Protein AF-A0A4R4NCT7-F1 (afdb_monomer_lite)

pLDDT: mean 73.81, std 18.39, range [33.69, 94.44]

Structure (mmCIF, N/CA/C/O backbone):
data_AF-A0A4R4NCT7-F1
#
_entry.id   AF-A0A4R4NCT7-F1
#
loop_
_atom_site.group_PDB
_atom_site.id
_atom_site.type_symbol
_atom_site.label_atom_id
_atom_site.label_alt_id
_atom_site.label_comp_id
_atom_site.label_asym_id
_atom_site.label_entity_id
_atom_site.label_seq_id
_atom_site.pdbx_PDB_ins_code
_atom_site.Cartn_x
_atom_site.Cartn_y
_atom_site.Cartn_z
_atom_site.occupancy
_atom_site.B_iso_or_equiv
_atom_site.auth_seq_id
_atom_site.auth_comp_id
_atom_site.auth_asym_id
_atom_site.auth_atom_id
_atom_site.pdbx_PDB_model_num
ATOM 1 N N . MET A 1 1 ? 17.303 16.736 -75.288 1.00 42.72 1 MET A N 1
ATOM 2 C CA . MET A 1 1 ? 18.123 17.335 -74.213 1.00 42.72 1 MET A CA 1
ATOM 3 C C . MET A 1 1 ? 17.194 17.633 -73.050 1.00 42.72 1 MET A C 1
ATOM 5 O O . MET A 1 1 ? 16.228 18.357 -73.241 1.00 42.72 1 MET A O 1
ATOM 9 N N . ALA A 1 2 ? 17.396 16.956 -71.920 1.00 40.59 2 ALA A N 1
ATOM 10 C CA . ALA A 1 2 ? 16.508 17.014 -70.761 1.00 40.59 2 ALA A CA 1
ATOM 11 C C . ALA A 1 2 ? 16.673 18.332 -69.976 1.00 40.59 2 ALA A C 1
ATOM 13 O O . ALA A 1 2 ? 17.796 18.835 -69.885 1.00 40.59 2 ALA A O 1
ATOM 14 N N . PRO A 1 3 ? 15.597 18.881 -69.384 1.00 41.38 3 PRO A N 1
ATOM 15 C CA . PRO A 1 3 ? 15.691 19.994 -68.449 1.00 41.38 3 PRO A CA 1
ATOM 16 C C . PRO A 1 3 ? 16.286 19.538 -67.107 1.00 41.38 3 PRO A C 1
ATOM 18 O O . PRO A 1 3 ? 15.917 18.509 -66.543 1.00 41.38 3 PRO A O 1
ATOM 21 N N . LYS A 1 4 ? 17.228 20.339 -66.606 1.00 43.09 4 LYS A N 1
ATOM 22 C CA . LYS A 1 4 ? 17.916 20.196 -65.320 1.00 43.09 4 LYS A CA 1
ATOM 23 C C . LYS A 1 4 ? 16.948 20.572 -64.190 1.00 43.09 4 LYS A C 1
ATOM 25 O O . LYS A 1 4 ? 16.583 21.738 -64.062 1.00 43.09 4 LYS A O 1
ATOM 30 N N . ALA A 1 5 ? 16.516 19.585 -63.408 1.00 45.75 5 ALA A N 1
ATOM 31 C CA . ALA A 1 5 ? 15.705 19.790 -62.208 1.00 45.75 5 ALA A CA 1
ATOM 32 C C . ALA A 1 5 ? 16.534 20.453 -61.080 1.00 45.75 5 ALA A C 1
ATOM 34 O O . ALA A 1 5 ? 17.753 20.249 -61.022 1.00 45.75 5 ALA A O 1
ATOM 35 N N . PRO A 1 6 ? 15.904 21.273 -60.217 1.00 43.12 6 PRO A N 1
ATOM 36 C CA . PRO A 1 6 ? 16.584 22.110 -59.235 1.00 43.12 6 PRO A CA 1
ATOM 37 C C . PRO A 1 6 ? 17.183 21.286 -58.093 1.00 43.12 6 PRO A C 1
ATOM 39 O O . PRO A 1 6 ? 16.678 20.232 -57.710 1.00 43.12 6 PRO A O 1
ATOM 42 N N . GLY A 1 7 ? 18.306 21.789 -57.587 1.00 37.19 7 GLY A N 1
ATOM 43 C CA . GLY A 1 7 ? 19.139 21.131 -56.598 1.00 37.19 7 GLY A CA 1
ATOM 44 C C . GLY A 1 7 ? 18.486 20.957 -55.229 1.00 37.19 7 GLY A C 1
ATOM 45 O O . GLY A 1 7 ? 17.721 21.796 -54.767 1.00 37.19 7 GLY A O 1
ATOM 46 N N . GLY A 1 8 ? 18.887 19.851 -54.600 1.00 35.22 8 GLY A N 1
ATOM 47 C CA . GLY A 1 8 ? 19.231 19.750 -53.185 1.00 35.22 8 GLY A CA 1
ATOM 48 C C . GLY A 1 8 ? 18.219 20.308 -52.198 1.00 35.22 8 GLY A C 1
ATOM 49 O O . GLY A 1 8 ? 18.391 21.413 -51.692 1.00 35.22 8 GLY A O 1
ATOM 50 N N . GLY A 1 9 ? 17.234 19.488 -51.831 1.00 33.69 9 GLY A N 1
ATOM 51 C CA . GLY A 1 9 ? 16.589 19.637 -50.534 1.00 33.69 9 GLY A CA 1
ATOM 52 C C . GLY A 1 9 ? 17.645 19.483 -49.441 1.00 33.69 9 GLY A C 1
ATOM 53 O O . GLY A 1 9 ? 18.162 18.388 -49.224 1.00 33.69 9 GLY A O 1
ATOM 54 N N . SER A 1 10 ? 17.996 20.586 -48.782 1.00 39.19 10 SER A N 1
ATOM 55 C CA . SER A 1 10 ? 18.736 20.556 -47.525 1.00 39.19 10 SER A CA 1
ATOM 56 C C . SER A 1 10 ? 17.874 19.845 -46.490 1.00 39.19 10 SER A C 1
ATOM 58 O O . SER A 1 10 ? 16.952 20.434 -45.927 1.00 39.19 10 SER A O 1
ATOM 60 N N . TYR A 1 11 ? 18.164 18.570 -46.245 1.00 47.75 11 TYR A N 1
ATOM 61 C CA . TYR A 1 11 ? 17.716 17.906 -45.031 1.00 47.75 11 TYR A CA 1
ATOM 62 C C . TYR A 1 11 ? 18.308 18.684 -43.849 1.00 47.75 11 TYR A C 1
ATOM 64 O O . TYR A 1 11 ? 19.522 18.912 -43.831 1.00 47.75 11 TYR A O 1
ATOM 72 N N . PRO A 1 12 ? 17.503 19.153 -42.882 1.00 40.78 12 PRO A N 1
ATOM 73 C CA . PRO A 1 12 ? 18.049 19.756 -41.680 1.00 40.78 12 PRO A CA 1
ATOM 74 C C . PRO A 1 12 ? 18.905 18.708 -40.960 1.00 40.78 12 PRO A C 1
ATOM 76 O O . PRO A 1 12 ? 18.391 17.771 -40.358 1.00 40.78 12 PRO A O 1
ATOM 79 N N . ASN A 1 13 ? 20.225 18.893 -41.016 1.00 49.88 13 ASN A N 1
ATOM 80 C CA . ASN A 1 13 ? 21.264 18.084 -40.363 1.00 49.88 13 ASN A CA 1
ATOM 81 C C . ASN A 1 13 ? 21.258 18.200 -38.821 1.00 49.88 13 ASN A C 1
ATOM 83 O O . ASN A 1 13 ? 22.259 17.936 -38.166 1.00 49.88 13 ASN A O 1
ATOM 87 N N . ASN A 1 14 ? 20.126 18.596 -38.238 1.00 46.44 14 ASN A N 1
ATOM 88 C CA . ASN A 1 14 ? 19.931 18.795 -36.806 1.00 46.44 14 ASN A CA 1
ATOM 89 C C . ASN A 1 14 ? 18.908 17.807 -36.233 1.00 46.44 14 ASN A C 1
ATOM 91 O O . ASN A 1 14 ? 18.204 18.124 -35.275 1.00 46.44 14 ASN A O 1
ATOM 95 N N . LEU A 1 15 ? 18.818 16.598 -36.791 1.00 48.31 15 LEU A N 1
ATOM 96 C CA . LEU A 1 15 ? 18.337 15.499 -35.965 1.00 48.31 15 LEU A CA 1
ATOM 97 C C . LEU A 1 15 ? 19.440 15.230 -34.935 1.00 48.31 15 LEU A C 1
ATOM 99 O O . LEU A 1 15 ? 20.574 14.966 -35.343 1.00 48.31 15 LEU A O 1
ATOM 103 N N . PRO A 1 16 ? 19.166 15.357 -33.623 1.00 43.88 16 PRO A N 1
ATOM 104 C CA . PRO A 1 16 ? 20.136 14.957 -32.617 1.00 43.88 16 PRO A CA 1
ATOM 105 C C . PRO A 1 16 ? 20.544 13.519 -32.921 1.00 43.88 16 PRO A C 1
ATOM 107 O O . PRO A 1 16 ? 19.684 12.677 -33.186 1.00 43.88 16 PRO A O 1
ATOM 110 N N . THR A 1 17 ? 21.851 13.263 -32.948 1.00 47.75 17 THR A N 1
ATOM 111 C CA . THR A 1 17 ? 22.408 11.937 -33.203 1.00 47.75 17 THR A CA 1
ATOM 112 C C . THR A 1 17 ? 21.659 10.934 -32.332 1.00 47.75 17 THR A C 1
ATOM 114 O O . THR A 1 17 ? 21.653 11.069 -31.106 1.00 47.75 17 THR A O 1
ATOM 117 N N . ALA A 1 18 ? 20.979 9.971 -32.957 1.00 46.50 18 ALA A N 1
ATOM 118 C CA . ALA A 1 18 ? 20.409 8.830 -32.255 1.00 46.50 18 ALA A CA 1
ATOM 119 C C . ALA A 1 18 ? 21.583 8.114 -31.569 1.00 46.50 18 ALA A C 1
ATOM 121 O O . ALA A 1 18 ? 22.414 7.493 -32.222 1.00 46.50 18 ALA A O 1
ATOM 122 N N . GLY A 1 19 ? 21.742 8.374 -30.278 1.00 43.31 19 GLY A N 1
ATOM 123 C CA . GLY A 1 19 ? 22.993 8.159 -29.546 1.00 43.31 19 GLY A CA 1
ATOM 124 C C . GLY A 1 19 ? 23.241 9.210 -28.461 1.00 43.31 19 GLY A C 1
ATOM 125 O O . GLY A 1 19 ? 24.359 9.340 -27.961 1.00 43.31 19 GLY A O 1
ATOM 126 N N . GLY A 1 20 ? 22.223 9.998 -28.095 1.00 41.16 20 GLY A N 1
ATOM 127 C CA . GLY A 1 20 ? 22.283 10.853 -26.920 1.00 41.16 20 GLY A CA 1
ATOM 128 C C . GLY A 1 20 ? 22.469 9.977 -25.691 1.00 41.16 20 GLY A C 1
ATOM 129 O O . GLY A 1 20 ? 21.518 9.306 -25.318 1.00 41.16 20 GLY A O 1
ATOM 130 N N . LYS A 1 21 ? 23.697 9.973 -25.142 1.00 46.38 21 LYS A N 1
ATOM 131 C CA . LYS A 1 21 ? 24.118 9.372 -23.862 1.00 46.38 21 LYS A CA 1
ATOM 132 C C . LYS A 1 21 ? 23.029 8.484 -23.261 1.00 46.38 21 LYS A C 1
ATOM 134 O O . LYS A 1 21 ? 22.251 8.962 -22.435 1.00 46.38 21 LYS A O 1
ATOM 139 N N . GLU A 1 22 ? 22.966 7.228 -23.699 1.00 52.56 22 GLU A N 1
ATOM 140 C CA . GLU A 1 22 ? 22.148 6.225 -23.026 1.00 52.56 22 GLU A CA 1
ATOM 141 C C . GLU A 1 22 ? 22.528 6.280 -21.546 1.00 52.56 22 GLU A C 1
ATOM 143 O O . GLU A 1 22 ? 23.677 6.036 -21.163 1.00 52.56 22 GLU A O 1
ATOM 148 N N . ILE A 1 23 ? 21.589 6.717 -20.707 1.00 54.19 23 ILE A N 1
ATOM 149 C CA . ILE A 1 23 ? 21.731 6.540 -19.272 1.00 54.19 23 ILE A CA 1
ATOM 150 C C . ILE A 1 23 ? 21.700 5.028 -19.106 1.00 54.19 23 ILE A C 1
ATOM 152 O O . ILE A 1 23 ? 20.645 4.426 -19.278 1.00 54.19 23 ILE A O 1
ATOM 156 N N . ALA A 1 24 ? 22.861 4.422 -18.856 1.00 58.03 24 ALA A N 1
ATOM 157 C CA . ALA A 1 24 ? 22.963 2.993 -18.617 1.00 58.03 24 ALA A CA 1
ATOM 158 C C . ALA A 1 24 ? 22.112 2.658 -17.386 1.00 58.03 24 ALA A C 1
ATOM 160 O O . ALA A 1 24 ? 22.510 2.908 -16.244 1.00 58.03 24 ALA A O 1
ATOM 161 N N . ILE A 1 25 ? 20.903 2.160 -17.627 1.00 65.69 25 ILE A N 1
ATOM 162 C CA . ILE A 1 25 ? 19.985 1.760 -16.571 1.00 65.69 25 ILE A CA 1
ATOM 163 C C . ILE A 1 25 ? 20.459 0.399 -16.080 1.00 65.69 25 ILE A C 1
ATOM 165 O O . ILE A 1 25 ? 20.512 -0.575 -16.828 1.00 65.69 25 ILE A O 1
ATOM 169 N N . GLN A 1 26 ? 20.805 0.316 -14.798 1.00 79.06 26 GLN A N 1
ATOM 170 C CA . GLN A 1 26 ? 21.127 -0.961 -14.168 1.00 79.06 26 GLN A CA 1
ATOM 171 C C . GLN A 1 26 ? 19.824 -1.717 -13.893 1.00 79.06 26 GLN A C 1
ATOM 173 O O . GLN A 1 26 ? 19.260 -1.637 -12.802 1.00 79.06 26 GLN A O 1
ATOM 178 N N . HIS A 1 27 ? 19.328 -2.422 -14.909 1.00 79.94 27 HIS A N 1
ATOM 179 C CA . HIS A 1 27 ? 18.061 -3.149 -14.852 1.00 79.94 27 HIS A CA 1
ATOM 180 C C . HIS A 1 27 ? 17.994 -4.146 -13.687 1.00 79.94 27 HIS A C 1
ATOM 182 O O . HIS A 1 27 ? 16.954 -4.254 -13.045 1.00 79.94 27 HIS A O 1
ATOM 188 N N . ASP A 1 28 ? 19.105 -4.821 -13.382 1.00 81.25 28 ASP A N 1
ATOM 189 C CA . ASP A 1 28 ? 19.184 -5.785 -12.277 1.00 81.25 28 ASP A CA 1
ATOM 190 C C . ASP A 1 28 ? 19.018 -5.103 -10.914 1.00 81.25 28 ASP A C 1
ATOM 192 O O . ASP A 1 28 ? 18.328 -5.613 -10.034 1.00 81.25 28 ASP A O 1
ATOM 196 N N . VAL A 1 29 ? 19.583 -3.901 -10.754 1.00 82.75 29 VAL A N 1
ATOM 197 C CA . VAL A 1 29 ? 19.424 -3.104 -9.530 1.00 82.75 29 VAL A CA 1
ATOM 198 C C . VAL A 1 29 ? 17.979 -2.644 -9.374 1.00 82.75 29 VAL A C 1
ATOM 200 O O . VAL A 1 29 ? 17.445 -2.694 -8.267 1.00 82.75 29 VAL A O 1
ATOM 203 N N . LEU A 1 30 ? 17.322 -2.233 -10.463 1.00 82.50 30 LEU A N 1
ATOM 204 C CA . LEU A 1 30 ? 15.902 -1.877 -10.426 1.00 82.50 30 LEU A CA 1
ATOM 205 C C . LEU A 1 30 ? 15.022 -3.082 -10.078 1.00 82.50 30 LEU A C 1
ATOM 207 O O . LEU A 1 30 ? 14.122 -2.944 -9.252 1.00 82.50 30 LEU A O 1
ATOM 211 N N . ASP A 1 31 ? 15.301 -4.256 -10.647 1.00 86.44 31 ASP A N 1
ATOM 212 C CA . ASP A 1 31 ? 14.565 -5.487 -10.344 1.00 86.44 31 ASP A CA 1
ATOM 213 C C . ASP A 1 31 ? 14.748 -5.905 -8.875 1.00 86.44 31 ASP A C 1
ATOM 215 O O . ASP A 1 31 ? 13.783 -6.296 -8.215 1.00 86.44 31 ASP A O 1
ATOM 219 N N . ASP A 1 32 ? 15.954 -5.780 -8.319 1.00 88.00 32 ASP A N 1
ATOM 220 C CA . ASP A 1 32 ? 16.212 -6.088 -6.911 1.00 88.00 32 ASP A CA 1
ATOM 221 C C . ASP A 1 32 ? 15.592 -5.069 -5.949 1.00 88.00 32 ASP A C 1
ATOM 223 O O . ASP A 1 32 ? 15.109 -5.451 -4.878 1.00 88.00 32 ASP A O 1
ATOM 227 N N . ILE A 1 33 ? 15.559 -3.786 -6.321 1.00 87.12 33 ILE A N 1
ATOM 228 C CA . ILE A 1 33 ? 14.822 -2.759 -5.575 1.00 87.12 33 ILE A CA 1
ATOM 229 C C . ILE A 1 33 ? 13.329 -3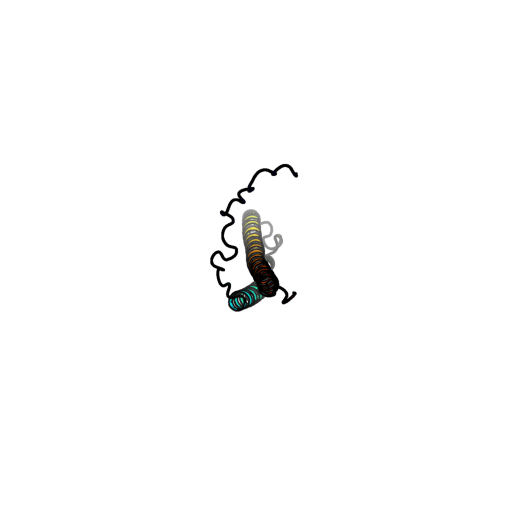.094 -5.582 1.00 87.12 33 ILE A C 1
ATOM 231 O O . ILE A 1 33 ? 12.726 -3.151 -4.514 1.00 87.12 33 ILE A O 1
ATOM 235 N N . VAL A 1 34 ? 12.747 -3.384 -6.749 1.00 91.75 34 VAL A N 1
ATOM 236 C CA . VAL A 1 34 ? 11.331 -3.761 -6.882 1.00 91.75 34 VAL A CA 1
ATOM 237 C C . VAL A 1 34 ? 11.000 -4.974 -6.017 1.00 91.75 34 VAL A C 1
ATOM 239 O O . VAL A 1 34 ? 10.054 -4.905 -5.242 1.00 91.75 34 VAL A O 1
ATOM 242 N N . LYS A 1 35 ? 11.809 -6.042 -6.048 1.00 92.06 35 LYS A N 1
ATOM 243 C CA . LYS A 1 35 ? 11.591 -7.232 -5.202 1.00 92.06 35 LYS A CA 1
ATOM 244 C C . LYS A 1 35 ? 11.576 -6.907 -3.709 1.00 92.06 35 LYS A C 1
ATOM 246 O O . LYS A 1 35 ? 10.759 -7.461 -2.976 1.00 92.06 35 LYS A O 1
ATOM 251 N N . LYS A 1 36 ? 12.491 -6.048 -3.246 1.00 91.81 36 LYS A N 1
ATOM 252 C CA . LYS A 1 36 ? 12.541 -5.626 -1.836 1.00 91.81 36 LYS A CA 1
ATOM 253 C C . LYS A 1 36 ? 11.300 -4.818 -1.469 1.00 91.81 36 LYS A C 1
ATOM 255 O O . LYS A 1 36 ? 10.656 -5.130 -0.475 1.00 91.81 36 LYS A O 1
ATOM 260 N N . LEU A 1 37 ? 10.933 -3.854 -2.312 1.00 91.25 37 LEU A N 1
ATOM 261 C CA . LEU A 1 37 ? 9.740 -3.030 -2.128 1.00 91.25 37 LEU A CA 1
ATOM 262 C C . LEU A 1 37 ? 8.452 -3.876 -2.140 1.00 91.25 37 LEU A C 1
ATOM 264 O O . LEU A 1 37 ? 7.582 -3.666 -1.304 1.00 91.25 37 LEU A O 1
ATOM 268 N N . ASP A 1 38 ? 8.336 -4.868 -3.026 1.00 92.75 38 ASP A N 1
ATOM 269 C CA . ASP A 1 38 ? 7.208 -5.810 -3.053 1.00 92.75 38 ASP A CA 1
ATOM 270 C C . ASP A 1 38 ? 7.119 -6.643 -1.768 1.00 92.75 38 ASP A C 1
ATOM 272 O O . ASP A 1 38 ? 6.030 -6.850 -1.228 1.00 92.75 38 ASP A O 1
ATOM 276 N N . ALA A 1 39 ? 8.257 -7.140 -1.272 1.00 94.44 39 ALA A N 1
ATOM 277 C CA . ALA A 1 39 ? 8.308 -7.914 -0.036 1.00 94.44 39 ALA A CA 1
ATOM 278 C C . ALA A 1 39 ? 7.899 -7.064 1.176 1.00 94.44 39 ALA A C 1
ATOM 280 O O . ALA A 1 39 ? 7.113 -7.521 2.010 1.00 94.44 39 ALA A O 1
ATOM 281 N N . ASP A 1 40 ? 8.377 -5.822 1.238 1.00 92.31 40 ASP A N 1
ATOM 282 C CA . ASP A 1 40 ? 8.012 -4.864 2.279 1.00 92.31 40 ASP A CA 1
ATOM 283 C C . ASP A 1 40 ? 6.526 -4.495 2.198 1.00 92.31 40 ASP A C 1
ATOM 285 O O . ASP A 1 40 ? 5.827 -4.550 3.210 1.00 92.31 40 ASP A O 1
ATOM 289 N N . LEU A 1 41 ? 6.003 -4.205 1.001 1.00 92.69 41 LEU A N 1
ATOM 290 C CA . LEU A 1 41 ? 4.580 -3.927 0.792 1.00 92.69 41 LEU A CA 1
ATOM 291 C C . LEU A 1 41 ? 3.712 -5.108 1.232 1.00 92.69 41 LEU A C 1
ATOM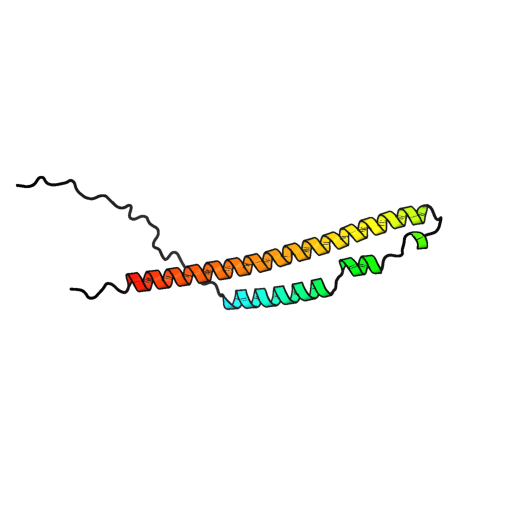 293 O O . LEU A 1 41 ? 2.700 -4.915 1.908 1.00 92.69 41 LEU A O 1
ATOM 297 N N . LYS A 1 42 ? 4.107 -6.335 0.880 1.00 93.19 42 LYS A N 1
ATOM 298 C CA . LYS A 1 42 ? 3.405 -7.545 1.311 1.00 93.19 42 LYS A CA 1
ATOM 299 C C . LYS A 1 42 ? 3.394 -7.661 2.832 1.00 93.19 42 LYS A C 1
ATOM 301 O O . LYS A 1 42 ? 2.329 -7.852 3.407 1.00 93.19 42 LYS A O 1
ATOM 306 N N . LYS A 1 43 ? 4.544 -7.472 3.482 1.00 92.19 43 LYS A N 1
ATOM 307 C CA . LYS A 1 43 ? 4.644 -7.499 4.945 1.00 92.19 43 LYS A CA 1
ATOM 308 C C . LYS A 1 43 ? 3.739 -6.447 5.594 1.00 92.19 43 LYS A C 1
ATOM 310 O O . LYS A 1 43 ? 2.993 -6.772 6.510 1.00 92.19 43 LYS A O 1
ATOM 315 N N . LEU A 1 44 ? 3.752 -5.214 5.089 1.00 89.00 44 LEU A N 1
ATOM 316 C CA . LEU A 1 44 ? 2.913 -4.130 5.607 1.00 89.00 44 LEU A CA 1
ATOM 317 C C . LEU A 1 44 ? 1.411 -4.411 5.420 1.00 89.00 44 LEU A C 1
ATOM 319 O O . LEU A 1 44 ? 0.606 -4.080 6.291 1.00 89.00 44 LEU A O 1
ATOM 323 N N . ARG A 1 45 ? 1.019 -5.045 4.307 1.00 89.62 45 ARG A N 1
ATOM 324 C CA . ARG A 1 45 ? -0.364 -5.496 4.076 1.00 89.62 45 ARG A CA 1
ATOM 325 C C . ARG A 1 45 ? -0.756 -6.638 5.018 1.00 89.62 45 ARG A C 1
ATOM 327 O O . ARG A 1 45 ? -1.867 -6.619 5.548 1.00 89.62 45 ARG A O 1
ATOM 334 N N . ASP A 1 46 ? 0.148 -7.585 5.258 1.00 90.88 46 ASP A N 1
ATOM 335 C CA . ASP A 1 46 ? -0.063 -8.728 6.155 1.00 90.88 46 ASP A CA 1
ATOM 336 C C . ASP A 1 46 ? -0.204 -8.292 7.625 1.00 90.88 46 ASP A C 1
ATOM 338 O O . ASP A 1 46 ? -0.977 -8.886 8.376 1.00 90.88 46 ASP A O 1
ATOM 342 N N . GLU A 1 47 ? 0.477 -7.215 8.032 1.00 87.69 47 GLU A N 1
ATOM 343 C CA . GLU A 1 47 ? 0.354 -6.640 9.378 1.00 87.69 47 GLU A CA 1
ATOM 344 C C . GLU A 1 47 ? -1.044 -6.053 9.646 1.00 87.69 47 GLU A C 1
ATOM 346 O O . GLU A 1 47 ? -1.473 -5.996 10.797 1.00 87.69 47 GLU A O 1
ATOM 351 N N . ARG A 1 48 ? -1.809 -5.684 8.606 1.00 84.94 48 ARG A N 1
ATOM 352 C CA . ARG A 1 48 ? -3.218 -5.259 8.719 1.00 84.94 48 ARG A CA 1
ATOM 353 C C . ARG A 1 48 ? -3.456 -4.161 9.773 1.00 84.94 48 ARG A C 1
ATOM 355 O O . ARG A 1 48 ? -4.508 -4.162 10.410 1.00 84.94 48 ARG A O 1
ATOM 362 N N . TRP A 1 49 ? -2.529 -3.212 9.938 1.00 81.94 49 TRP A N 1
ATOM 363 C CA . TRP A 1 49 ? -2.573 -2.179 10.991 1.00 81.94 49 TRP A CA 1
ATOM 364 C C . TRP A 1 49 ? -3.912 -1.449 11.103 1.00 81.94 49 TRP A C 1
ATOM 366 O O . TRP A 1 49 ? -4.431 -1.310 12.205 1.00 81.94 49 TRP A O 1
ATOM 376 N N . SER A 1 50 ? -4.509 -1.059 9.973 1.00 79.38 50 SER A N 1
ATOM 377 C CA . SER A 1 50 ? -5.839 -0.434 9.932 1.00 79.38 50 SER A CA 1
ATOM 378 C C . SER A 1 50 ? -6.893 -1.297 10.651 1.00 79.38 50 SER A C 1
ATOM 380 O O . SER A 1 50 ? -7.592 -0.818 11.541 1.00 79.38 50 SER A O 1
ATOM 382 N N . ASN A 1 51 ? -6.904 -2.610 10.384 1.00 82.25 51 ASN A N 1
ATOM 383 C CA . ASN A 1 51 ? -7.811 -3.551 11.047 1.00 82.25 51 ASN A CA 1
ATOM 384 C C . ASN A 1 51 ? -7.455 -3.759 12.523 1.00 82.25 51 ASN A C 1
ATOM 386 O O . ASN A 1 51 ? -8.354 -3.831 13.349 1.00 82.25 51 ASN A O 1
ATOM 390 N N . GLN A 1 52 ? -6.166 -3.821 12.874 1.00 84.44 52 GLN A N 1
ATOM 391 C CA . GLN A 1 52 ? -5.762 -4.009 14.271 1.00 84.44 52 GLN A CA 1
ATOM 392 C C . GLN A 1 52 ? -6.232 -2.857 15.165 1.00 84.44 52 GLN A C 1
ATOM 394 O O . GLN A 1 52 ? -6.671 -3.090 16.290 1.00 84.44 52 GLN A O 1
ATOM 399 N N . ILE A 1 53 ? -6.173 -1.614 14.673 1.00 80.88 53 ILE A N 1
ATOM 400 C CA . ILE A 1 53 ? -6.661 -0.458 15.435 1.00 80.88 53 ILE A CA 1
ATOM 401 C C . ILE A 1 53 ? -8.191 -0.540 15.583 1.00 80.88 53 ILE A C 1
ATOM 403 O O . ILE A 1 53 ? -8.720 -0.255 16.660 1.00 80.88 53 ILE A O 1
ATOM 407 N N . THR A 1 54 ? -8.912 -0.985 14.548 1.00 81.50 54 THR A N 1
ATOM 408 C CA . THR A 1 54 ? -10.355 -1.279 14.627 1.00 81.50 54 THR A CA 1
ATOM 409 C C . THR A 1 54 ? -10.672 -2.346 15.666 1.00 81.50 54 THR A C 1
ATOM 411 O O . THR A 1 54 ? -11.501 -2.087 16.537 1.00 81.50 54 THR A O 1
ATOM 414 N N . ASP A 1 55 ? -9.981 -3.482 15.631 1.00 82.75 55 ASP A N 1
ATOM 415 C CA . ASP A 1 55 ? -10.208 -4.621 16.525 1.00 82.75 55 ASP A CA 1
ATOM 416 C C . ASP A 1 55 ? -9.888 -4.288 17.991 1.00 82.75 55 ASP A C 1
ATOM 418 O O . ASP A 1 55 ? -10.556 -4.766 18.907 1.00 82.75 55 ASP A O 1
ATOM 422 N N . ALA A 1 56 ? -8.889 -3.433 18.230 1.00 82.88 56 ALA A N 1
ATOM 423 C CA . ALA A 1 56 ? -8.521 -2.974 19.567 1.00 82.88 56 ALA A CA 1
ATOM 424 C C . ALA A 1 56 ? -9.466 -1.897 20.133 1.00 82.88 56 ALA A C 1
ATOM 426 O O . ALA A 1 56 ? -9.372 -1.557 21.315 1.00 82.88 56 ALA A O 1
ATOM 427 N N . THR A 1 57 ? -10.364 -1.334 19.318 1.00 80.50 57 THR A N 1
ATOM 428 C CA . THR A 1 57 ? -11.291 -0.290 19.767 1.00 80.50 57 THR A CA 1
ATOM 429 C C . THR A 1 57 ? -12.512 -0.922 20.443 1.00 80.50 57 THR A C 1
ATOM 431 O O . THR A 1 57 ? -13.230 -1.686 19.796 1.00 80.50 57 THR A O 1
ATOM 434 N N . PRO A 1 58 ? -12.807 -0.597 21.718 1.00 79.56 58 PRO A N 1
ATOM 435 C CA . PRO A 1 58 ? -13.996 -1.106 22.399 1.00 79.56 58 PRO A CA 1
ATOM 436 C C . PRO A 1 58 ? -15.274 -0.730 21.639 1.00 79.56 58 PRO A C 1
ATOM 438 O O . PRO A 1 58 ? -15.336 0.375 21.112 1.00 79.56 58 PRO A O 1
ATOM 441 N N . PRO A 1 59 ? -16.315 -1.577 21.601 1.00 78.81 59 PRO A N 1
ATOM 442 C CA . PRO A 1 59 ? -17.583 -1.212 20.974 1.00 78.81 59 PRO A CA 1
ATOM 443 C C . PRO A 1 59 ? -18.276 -0.079 21.746 1.00 78.81 59 PRO A C 1
ATOM 445 O O . PRO A 1 59 ? -18.140 0.009 22.964 1.00 78.81 59 PRO A O 1
ATOM 448 N N . GLU A 1 60 ? -19.092 0.738 21.069 1.00 73.50 60 GLU A N 1
ATOM 449 C CA . GLU A 1 60 ? -19.831 1.860 21.685 1.00 73.50 60 GLU A CA 1
ATOM 450 C C . GLU A 1 60 ? -20.609 1.443 22.943 1.00 73.50 60 GLU A C 1
ATOM 452 O O . GLU A 1 60 ? -20.612 2.144 23.954 1.00 73.50 60 GLU A O 1
ATOM 457 N N . ALA A 1 61 ? -21.206 0.248 22.915 1.00 76.75 61 ALA A N 1
ATOM 458 C CA . ALA A 1 61 ? -21.943 -0.324 24.038 1.00 76.75 61 ALA A CA 1
ATOM 459 C C . ALA A 1 61 ? -21.094 -0.485 25.316 1.00 76.75 61 ALA A C 1
ATOM 461 O O . ALA A 1 61 ? -21.641 -0.448 26.418 1.00 76.75 61 ALA A O 1
ATOM 462 N N . ALA A 1 62 ? -19.768 -0.616 25.193 1.00 78.12 62 ALA A N 1
ATOM 463 C CA . ALA A 1 62 ? -18.853 -0.694 26.330 1.00 78.12 62 ALA A CA 1
ATOM 464 C C . ALA A 1 62 ? -18.742 0.634 27.105 1.00 78.12 62 ALA A C 1
ATOM 466 O O . ALA A 1 62 ? -18.332 0.628 28.263 1.00 78.12 62 ALA A O 1
ATOM 467 N N . MET A 1 63 ? -19.134 1.765 26.505 1.00 75.00 63 MET A N 1
ATOM 468 C CA . MET A 1 63 ? -19.107 3.088 27.145 1.00 75.00 63 MET A CA 1
ATOM 469 C C . MET A 1 63 ? -20.338 3.361 28.031 1.00 75.00 63 MET A C 1
ATOM 471 O O . MET A 1 63 ? -20.349 4.322 28.805 1.00 75.00 63 MET A O 1
ATOM 475 N N . GLY A 1 64 ? -21.375 2.518 27.950 1.00 71.56 64 GLY A N 1
ATOM 476 C CA . GLY A 1 64 ? -22.609 2.652 28.728 1.00 71.56 64 GLY A CA 1
ATOM 477 C C . GLY A 1 64 ? -23.357 3.978 28.502 1.00 71.56 64 GLY A C 1
ATOM 478 O O . GLY A 1 64 ? -23.219 4.637 27.473 1.00 71.56 64 GLY A O 1
ATOM 479 N N . ASN A 1 65 ? -24.152 4.399 29.494 1.00 79.81 65 ASN A N 1
ATOM 480 C CA . ASN A 1 65 ? -24.937 5.648 29.452 1.00 79.81 65 ASN A CA 1
ATOM 481 C C . ASN A 1 65 ? -24.126 6.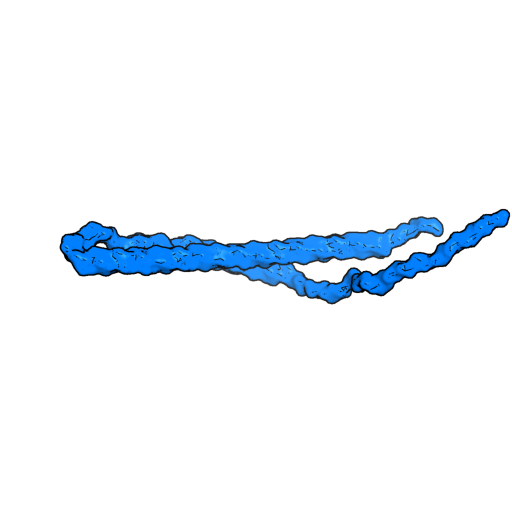900 29.838 1.00 79.81 65 ASN A C 1
ATOM 483 O O . ASN A 1 65 ? -24.690 7.957 30.141 1.00 79.81 65 ASN A O 1
ATOM 487 N N . TYR A 1 66 ? -22.798 6.797 29.886 1.00 76.56 66 TYR A N 1
ATOM 488 C CA . TYR A 1 66 ? -21.947 7.904 30.289 1.00 76.56 66 TYR A CA 1
ATOM 489 C C . TYR A 1 66 ? -21.789 8.890 29.124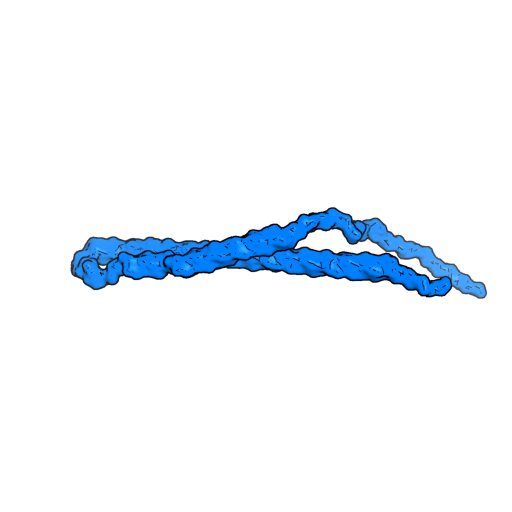 1.00 76.56 66 TYR A C 1
ATOM 491 O O . TYR A 1 66 ? -21.017 8.654 28.198 1.00 76.56 66 TYR A O 1
ATOM 499 N N . LYS A 1 67 ? -22.510 10.022 29.168 1.00 75.12 67 LYS A N 1
ATOM 500 C CA . LYS A 1 67 ? -22.520 11.031 28.085 1.00 75.12 67 LYS A CA 1
ATOM 501 C C . LYS A 1 67 ? -21.123 11.515 27.675 1.00 75.12 67 LYS A C 1
ATOM 503 O O . LYS A 1 67 ? -20.866 11.696 26.490 1.00 75.12 67 LYS A O 1
ATOM 508 N N . ALA A 1 68 ? -20.216 11.712 28.634 1.00 75.38 68 ALA A N 1
ATOM 509 C CA . ALA A 1 68 ? -18.840 12.102 28.318 1.00 75.38 68 ALA A CA 1
ATOM 510 C C . ALA A 1 68 ? -18.039 10.950 27.676 1.00 75.38 68 ALA A C 1
ATOM 512 O O . ALA A 1 68 ? -17.203 11.198 26.813 1.00 75.38 68 ALA A O 1
ATOM 513 N N . GLY A 1 69 ? -18.346 9.695 28.022 1.00 74.12 69 GLY A N 1
ATOM 514 C CA . GLY A 1 69 ? -17.770 8.502 27.394 1.00 74.12 69 GLY A CA 1
ATOM 515 C C . GLY A 1 69 ? -18.223 8.320 25.947 1.00 74.12 69 GLY A C 1
ATOM 516 O O . GLY A 1 69 ? -17.408 7.986 25.098 1.00 74.12 69 GLY A O 1
ATOM 517 N N . GLN A 1 70 ? -19.483 8.635 25.639 1.00 80.25 70 GLN A N 1
ATOM 518 C CA . GLN A 1 70 ? -20.008 8.612 24.267 1.00 80.25 70 GLN A CA 1
ATOM 519 C C . GLN A 1 70 ? -19.332 9.661 23.364 1.00 80.25 70 GLN A C 1
ATOM 521 O O . GLN A 1 70 ? -18.983 9.366 22.224 1.00 80.25 70 GLN A O 1
ATOM 526 N N . GLY A 1 71 ? -19.086 10.873 23.879 1.00 80.25 71 GLY A N 1
ATOM 527 C CA . GLY A 1 71 ? -18.346 11.908 23.142 1.00 80.25 71 GLY A CA 1
ATOM 528 C C . GLY A 1 71 ? -16.857 11.584 22.958 1.00 80.25 71 GLY A C 1
ATOM 529 O O . GLY A 1 71 ? -16.277 11.845 21.903 1.00 80.25 71 GLY A O 1
ATOM 530 N N . LEU A 1 72 ? -16.228 10.975 23.966 1.00 80.38 72 LEU A N 1
ATOM 531 C CA . LEU A 1 72 ? -14.856 10.484 23.843 1.00 80.38 72 LEU A CA 1
ATOM 532 C C . LEU A 1 72 ? -14.765 9.351 22.813 1.00 80.38 72 LEU A C 1
ATOM 534 O O . LEU A 1 72 ? -13.857 9.344 21.988 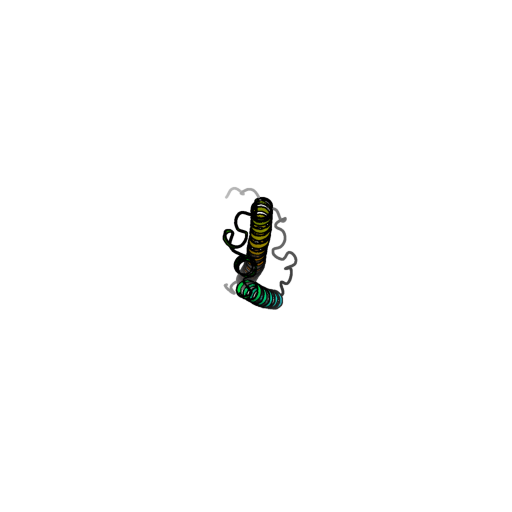1.00 80.38 72 LEU A O 1
ATOM 538 N N . TYR A 1 73 ? -15.727 8.429 22.827 1.00 84.69 73 TYR A N 1
ATOM 539 C CA . TYR A 1 73 ? -15.801 7.317 21.887 1.00 84.69 73 TYR A CA 1
ATOM 540 C C . TYR A 1 73 ? -15.861 7.783 20.435 1.00 84.69 73 TYR A C 1
ATOM 542 O O . TYR A 1 73 ? -15.061 7.325 19.623 1.00 84.69 73 TYR A O 1
ATOM 550 N N . SER A 1 74 ? -16.745 8.730 20.110 1.00 83.94 74 SER A N 1
ATOM 551 C CA . SER A 1 74 ? -16.843 9.253 18.742 1.00 83.94 74 SER A CA 1
ATOM 552 C C . SER A 1 74 ? -15.538 9.906 18.279 1.00 83.94 74 SER A C 1
ATOM 554 O O . SER A 1 74 ? -15.128 9.719 17.135 1.00 83.94 74 SER A O 1
ATOM 556 N N . THR A 1 75 ? -14.839 10.600 19.183 1.00 86.31 75 THR A N 1
ATOM 557 C CA . THR A 1 75 ? -13.528 11.202 18.904 1.00 86.31 75 THR A CA 1
ATOM 558 C C . THR A 1 75 ? -12.463 10.136 18.639 1.00 86.31 75 THR A C 1
ATOM 560 O O . THR A 1 75 ? -11.704 10.249 17.679 1.00 86.31 75 THR A O 1
ATOM 563 N N . VAL A 1 76 ? -12.417 9.081 19.460 1.00 85.69 76 VAL A N 1
ATOM 564 C CA . VAL A 1 76 ? -11.472 7.964 19.298 1.00 85.69 76 VAL A CA 1
ATOM 565 C C . VAL A 1 76 ? -11.732 7.210 17.994 1.00 85.69 76 VAL A C 1
ATOM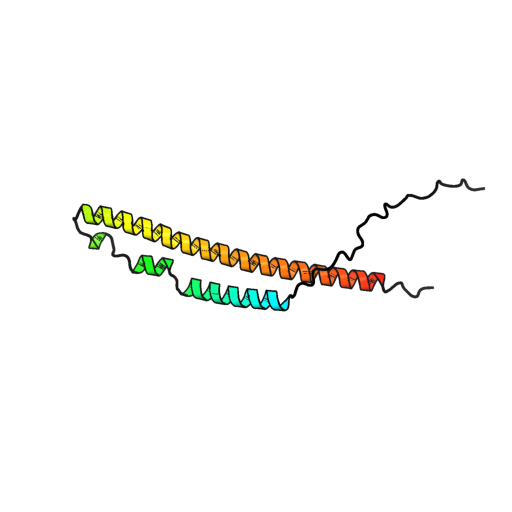 567 O O . VAL A 1 76 ? -10.784 6.930 17.265 1.00 85.69 76 VAL A O 1
ATOM 570 N N . VAL A 1 77 ? -12.996 6.928 17.667 1.00 88.25 77 VAL A N 1
ATOM 571 C CA . VAL A 1 77 ? -13.384 6.278 16.405 1.00 88.25 77 VAL A CA 1
ATOM 572 C C . VAL A 1 77 ? -12.974 7.128 15.205 1.00 88.25 77 VAL A C 1
ATOM 574 O O . VAL A 1 77 ? -12.336 6.612 14.293 1.00 88.25 77 VAL A O 1
ATOM 577 N N . ALA A 1 78 ? -13.253 8.434 15.227 1.00 88.31 78 ALA A N 1
ATOM 578 C CA . ALA A 1 78 ? -12.867 9.329 14.140 1.00 88.31 78 ALA A CA 1
ATOM 579 C C . ALA A 1 78 ? -11.341 9.382 13.946 1.00 88.31 78 ALA A C 1
ATOM 581 O O . ALA A 1 78 ? -10.853 9.278 12.820 1.00 88.31 78 ALA A O 1
ATOM 582 N N . ALA A 1 79 ? -10.580 9.496 15.039 1.00 86.62 79 ALA A N 1
ATOM 583 C CA . ALA A 1 79 ? -9.120 9.503 14.988 1.00 86.62 79 ALA A CA 1
ATOM 584 C C . ALA A 1 79 ? -8.560 8.171 14.467 1.00 86.62 79 ALA A C 1
ATOM 586 O O . ALA A 1 79 ? -7.663 8.160 13.624 1.00 86.62 79 ALA A O 1
ATOM 587 N N . ARG A 1 80 ? -9.112 7.045 14.927 1.00 86.81 80 ARG A N 1
ATOM 588 C CA . ARG A 1 80 ? -8.769 5.712 14.427 1.00 86.81 80 ARG A CA 1
ATOM 589 C C . ARG A 1 80 ? -9.004 5.599 12.930 1.00 86.81 80 ARG A C 1
ATOM 591 O O . ARG A 1 80 ? -8.105 5.160 12.223 1.00 86.81 80 ARG A O 1
ATOM 598 N N . ASP A 1 81 ? -10.199 5.947 12.463 1.00 88.69 81 ASP A N 1
ATOM 599 C CA . ASP A 1 81 ? -10.576 5.775 11.061 1.00 88.69 81 ASP A CA 1
ATOM 600 C C . ASP A 1 81 ? -9.687 6.652 10.162 1.00 88.69 81 ASP A C 1
ATOM 602 O O . ASP A 1 81 ? -9.248 6.218 9.097 1.00 88.69 81 ASP A O 1
ATOM 606 N N . GLN A 1 82 ? -9.321 7.849 10.636 1.00 90.56 82 GLN A N 1
ATOM 607 C CA . GLN A 1 82 ? -8.341 8.707 9.972 1.00 90.56 82 GLN A CA 1
ATOM 608 C C . GLN A 1 82 ? -6.946 8.060 9.899 1.00 90.56 82 GLN A C 1
ATOM 610 O O . GLN A 1 82 ? -6.305 8.100 8.845 1.00 90.56 82 GLN A O 1
ATOM 615 N N . ILE A 1 83 ? -6.462 7.458 10.990 1.00 88.19 83 ILE A N 1
ATOM 616 C CA . ILE A 1 83 ? -5.166 6.762 11.014 1.00 88.19 83 ILE A CA 1
ATOM 617 C C . ILE A 1 83 ? -5.196 5.553 10.071 1.00 88.19 83 ILE A C 1
ATOM 619 O O . ILE A 1 83 ? -4.293 5.404 9.250 1.00 88.19 83 ILE A O 1
ATOM 623 N N . GLY A 1 84 ? -6.245 4.730 10.143 1.00 88.81 84 GLY A N 1
ATOM 624 C CA . GLY A 1 84 ? -6.444 3.575 9.265 1.00 88.81 84 GLY A CA 1
ATOM 625 C C . GLY A 1 84 ? -6.438 3.971 7.789 1.00 88.81 84 GLY A C 1
ATOM 626 O O . GLY A 1 84 ? -5.659 3.428 7.009 1.00 88.81 84 GLY A O 1
ATOM 627 N N . GLY A 1 85 ? -7.200 5.006 7.425 1.00 89.25 85 GLY A N 1
ATOM 628 C CA . GLY A 1 85 ? -7.208 5.531 6.059 1.00 89.25 85 GLY A CA 1
ATOM 629 C C . GLY A 1 85 ? -5.854 6.094 5.609 1.00 89.25 85 GLY A C 1
ATOM 630 O O . GLY A 1 85 ? -5.482 5.947 4.446 1.00 89.25 85 GLY A O 1
ATOM 631 N N . THR A 1 86 ? -5.075 6.687 6.519 1.00 90.38 86 THR A N 1
ATOM 632 C CA . THR A 1 86 ? -3.711 7.158 6.214 1.00 90.38 86 THR A CA 1
ATOM 633 C C . THR A 1 86 ? -2.774 5.989 5.896 1.00 90.38 86 THR A C 1
ATOM 635 O O . THR A 1 86 ? -1.978 6.080 4.959 1.00 90.38 86 THR A O 1
ATOM 638 N N . PHE A 1 87 ? -2.888 4.870 6.621 1.00 89.75 87 PHE A N 1
ATOM 639 C CA . PHE A 1 87 ? -2.145 3.649 6.294 1.00 89.75 87 PHE A CA 1
ATOM 640 C C . PHE A 1 87 ? -2.520 3.112 4.911 1.00 89.75 87 PHE A C 1
ATOM 642 O O . PHE A 1 87 ? -1.634 2.800 4.119 1.00 89.75 87 PHE A O 1
ATOM 649 N N . ASP A 1 88 ? -3.810 3.060 4.583 1.00 89.88 88 ASP A N 1
ATOM 650 C CA . ASP A 1 88 ? -4.269 2.553 3.285 1.00 89.88 88 ASP A CA 1
ATOM 651 C C . ASP A 1 88 ? -3.789 3.434 2.115 1.00 89.88 88 ASP A C 1
ATOM 653 O O . ASP A 1 88 ? -3.359 2.931 1.069 1.00 89.88 88 ASP A O 1
ATOM 657 N N . GLN A 1 89 ? -3.785 4.758 2.303 1.00 92.50 89 GLN A N 1
ATOM 658 C CA . GLN A 1 89 ? -3.210 5.705 1.344 1.00 92.50 89 GLN A CA 1
ATOM 659 C C . GLN A 1 89 ? -1.704 5.502 1.171 1.00 92.50 89 GLN A C 1
ATOM 661 O O . GLN A 1 89 ? -1.215 5.494 0.040 1.00 92.50 89 GLN A O 1
ATOM 666 N N . PHE A 1 90 ? -0.974 5.298 2.270 1.00 92.81 90 PHE A N 1
ATOM 667 C CA . PHE A 1 90 ? 0.457 5.016 2.223 1.00 92.81 90 PHE A CA 1
ATOM 668 C C . PHE A 1 90 ? 0.750 3.738 1.429 1.00 92.81 90 PHE A C 1
ATOM 670 O O . PHE A 1 90 ? 1.579 3.771 0.523 1.00 92.81 90 PHE A O 1
ATOM 677 N N . LEU A 1 91 ? 0.031 2.643 1.699 1.00 92.56 91 LEU A N 1
ATOM 678 C CA . LEU A 1 91 ? 0.183 1.381 0.963 1.00 92.56 91 LEU A CA 1
ATOM 679 C C . LEU A 1 91 ? -0.100 1.551 -0.535 1.00 92.56 91 LEU A C 1
ATOM 681 O O . LEU A 1 91 ? 0.620 1.002 -1.367 1.00 92.56 91 LEU A O 1
ATOM 685 N N . THR A 1 92 ? -1.113 2.347 -0.880 1.00 92.75 92 THR A N 1
ATOM 686 C CA . THR A 1 92 ? -1.463 2.644 -2.276 1.00 92.75 92 THR A CA 1
ATOM 687 C C . THR A 1 92 ? -0.359 3.435 -2.980 1.00 92.75 92 THR A C 1
ATOM 689 O O . THR A 1 92 ? 0.042 3.088 -4.089 1.00 92.75 92 THR A O 1
ATOM 692 N N . ALA A 1 93 ? 0.167 4.483 -2.341 1.00 93.50 93 ALA A N 1
ATOM 693 C CA . ALA A 1 93 ? 1.271 5.266 -2.893 1.00 93.50 93 ALA A CA 1
ATOM 694 C C . ALA A 1 93 ? 2.544 4.416 -3.050 1.00 93.50 93 ALA A C 1
ATOM 696 O O . ALA A 1 93 ? 3.259 4.536 -4.044 1.00 93.50 93 ALA A O 1
ATOM 697 N N . TYR A 1 94 ? 2.800 3.518 -2.098 1.00 92.62 94 TYR A N 1
ATOM 698 C CA . TYR A 1 94 ? 3.919 2.582 -2.146 1.00 92.62 94 TYR A CA 1
ATOM 699 C C . TYR A 1 94 ? 3.823 1.648 -3.365 1.00 92.62 94 TYR A C 1
ATOM 701 O O . TYR A 1 94 ? 4.790 1.488 -4.108 1.00 92.62 94 TYR A O 1
ATOM 709 N N . GLU A 1 95 ? 2.642 1.081 -3.621 1.00 94.19 95 GLU A N 1
ATOM 710 C CA . GLU A 1 95 ? 2.376 0.246 -4.800 1.00 94.19 95 GLU A CA 1
ATOM 711 C C . GLU A 1 95 ? 2.561 1.018 -6.115 1.00 94.19 95 GLU A C 1
ATOM 713 O O . GLU A 1 95 ? 3.181 0.517 -7.052 1.00 94.19 95 GLU A O 1
ATOM 718 N N . GLN A 1 96 ? 2.118 2.278 -6.173 1.00 94.12 96 GLN A N 1
ATOM 719 C CA . GLN A 1 96 ? 2.322 3.134 -7.347 1.00 94.12 96 GLN A CA 1
ATOM 720 C C . GLN A 1 96 ? 3.807 3.375 -7.653 1.00 94.12 96 GLN A C 1
ATOM 722 O O . GLN A 1 96 ? 4.191 3.412 -8.823 1.00 94.12 96 GLN A O 1
ATOM 727 N N . VAL A 1 97 ? 4.656 3.511 -6.628 1.00 92.62 97 VAL A N 1
ATOM 728 C CA . VAL A 1 97 ? 6.111 3.646 -6.813 1.00 92.62 97 VAL A CA 1
ATOM 729 C C . VAL A 1 97 ? 6.705 2.371 -7.410 1.00 92.62 97 VAL A C 1
ATOM 731 O O . VAL A 1 97 ? 7.494 2.454 -8.352 1.00 92.62 97 VAL A O 1
ATOM 734 N N . ILE A 1 98 ? 6.306 1.197 -6.913 1.00 92.44 98 ILE A N 1
ATOM 735 C CA . ILE A 1 98 ? 6.746 -0.096 -7.459 1.00 92.44 98 ILE A CA 1
ATOM 736 C C . ILE A 1 98 ? 6.385 -0.199 -8.945 1.00 92.44 98 ILE A C 1
ATOM 738 O O . ILE A 1 98 ? 7.245 -0.507 -9.776 1.00 92.44 98 ILE A O 1
ATOM 742 N N . GLU A 1 99 ? 5.138 0.112 -9.296 1.00 93.06 99 GLU A N 1
ATOM 743 C CA . GLU A 1 99 ? 4.661 0.061 -10.679 1.00 93.06 99 GLU A CA 1
ATOM 744 C C . GLU A 1 99 ? 5.379 1.068 -11.584 1.00 93.06 99 GLU A C 1
ATOM 746 O O . GLU A 1 99 ? 5.752 0.732 -12.711 1.00 93.06 99 GLU A O 1
ATOM 751 N N . ALA A 1 100 ? 5.667 2.275 -11.092 1.00 89.06 100 ALA A N 1
ATOM 752 C CA . ALA A 1 100 ? 6.442 3.262 -11.837 1.00 89.06 100 ALA A CA 1
ATOM 753 C C . ALA A 1 100 ? 7.870 2.770 -12.132 1.00 89.06 100 ALA A C 1
ATOM 755 O O . ALA A 1 100 ? 8.362 2.939 -13.252 1.00 89.06 100 ALA A O 1
ATOM 756 N N . ILE A 1 101 ? 8.526 2.114 -11.166 1.00 89.25 101 ILE A N 1
ATOM 757 C CA . ILE A 1 101 ? 9.863 1.539 -11.365 1.00 89.25 101 ILE A CA 1
ATOM 758 C C . ILE A 1 101 ? 9.805 0.390 -12.381 1.00 89.25 101 ILE A C 1
ATOM 760 O O . ILE A 1 101 ? 10.625 0.356 -13.299 1.00 89.25 101 ILE A O 1
ATOM 764 N N . ARG A 1 102 ? 8.814 -0.508 -12.291 1.00 89.44 102 ARG A N 1
ATOM 765 C CA . ARG A 1 102 ? 8.614 -1.597 -13.267 1.00 89.44 102 ARG A CA 1
ATOM 766 C C . ARG A 1 102 ? 8.369 -1.068 -14.680 1.00 89.44 102 ARG A C 1
ATOM 768 O O . ARG A 1 102 ? 8.981 -1.550 -15.636 1.00 89.44 102 ARG A O 1
ATOM 775 N N . ALA A 1 103 ? 7.494 -0.073 -14.820 1.00 87.12 103 ALA A N 1
ATOM 776 C CA . ALA A 1 103 ? 7.175 0.547 -16.101 1.00 87.12 103 ALA A CA 1
ATOM 777 C C . ALA A 1 103 ? 8.400 1.241 -16.708 1.00 87.12 103 ALA A C 1
ATOM 779 O O . ALA A 1 103 ? 8.680 1.058 -17.895 1.00 87.12 103 ALA A O 1
ATOM 780 N N . SER A 1 104 ? 9.165 1.965 -15.885 1.00 84.50 104 SER A N 1
ATOM 781 C CA . SER A 1 104 ? 10.438 2.566 -16.285 1.00 84.50 104 SER A CA 1
ATOM 782 C C . SER A 1 104 ? 11.415 1.496 -16.779 1.00 84.50 104 SER A C 1
ATOM 784 O O . SER A 1 104 ? 11.887 1.567 -17.915 1.00 84.50 104 SER A O 1
ATOM 786 N N . ASN A 1 105 ? 11.624 0.434 -15.993 1.00 85.19 105 ASN A N 1
ATOM 787 C CA . ASN A 1 105 ? 12.533 -0.659 -16.334 1.00 85.19 105 ASN A CA 1
ATOM 788 C C . ASN A 1 105 ? 12.176 -1.307 -17.685 1.00 85.19 105 ASN A C 1
ATOM 790 O O . ASN A 1 105 ? 13.035 -1.506 -18.546 1.00 85.19 105 ASN A O 1
ATOM 794 N N . LYS A 1 106 ? 10.883 -1.574 -17.906 1.00 85.19 106 LYS A N 1
ATOM 795 C CA . LYS A 1 106 ? 10.357 -2.136 -19.157 1.00 85.19 106 LYS A CA 1
ATOM 796 C C . LYS A 1 106 ? 10.528 -1.189 -20.346 1.00 85.19 106 LYS A C 1
ATOM 798 O O . LYS A 1 106 ? 10.904 -1.636 -21.426 1.00 85.19 106 LYS A O 1
ATOM 803 N N . SER A 1 107 ? 10.247 0.100 -20.159 1.00 82.00 107 SER A N 1
ATOM 804 C CA . SER A 1 107 ? 10.401 1.116 -21.206 1.00 82.00 107 SER A CA 1
ATOM 805 C C . SER A 1 107 ? 11.853 1.208 -21.676 1.00 82.00 107 SER A C 1
ATOM 807 O O . SER A 1 107 ? 12.110 1.205 -22.878 1.00 82.00 107 SER A O 1
ATOM 809 N N . HIS A 1 108 ? 12.800 1.198 -20.735 1.00 81.38 108 HIS A N 1
ATOM 810 C CA . HIS A 1 108 ? 14.225 1.219 -21.049 1.00 81.38 108 HIS A CA 1
ATOM 811 C C . HIS A 1 108 ? 14.686 -0.056 -21.767 1.00 81.38 108 HIS A C 1
ATOM 813 O O . HIS A 1 108 ? 15.317 0.056 -22.810 1.00 81.38 108 HIS A O 1
ATOM 819 N N . ARG A 1 109 ? 14.279 -1.255 -21.320 1.00 80.94 109 ARG A N 1
ATOM 820 C CA . ARG A 1 109 ? 14.605 -2.503 -22.044 1.00 80.94 109 ARG A CA 1
ATOM 821 C C . ARG A 1 109 ? 14.083 -2.495 -23.486 1.00 80.94 109 ARG A C 1
ATOM 823 O O . ARG A 1 109 ? 14.800 -2.866 -24.407 1.00 80.94 109 ARG A O 1
ATOM 830 N N . ASN A 1 110 ? 12.851 -2.025 -23.694 1.00 79.00 110 ASN A N 1
ATOM 831 C CA . ASN A 1 110 ? 12.274 -1.914 -25.036 1.00 79.00 110 ASN A CA 1
ATOM 832 C C . ASN A 1 110 ? 13.045 -0.924 -25.923 1.00 79.00 110 ASN A C 1
ATOM 834 O O . ASN A 1 110 ? 13.167 -1.158 -27.127 1.00 79.00 110 ASN A O 1
ATOM 838 N N . ALA A 1 111 ? 13.525 0.181 -25.344 1.00 74.00 111 ALA A N 1
ATOM 839 C CA . ALA A 1 111 ? 14.342 1.162 -26.046 1.00 74.00 111 ALA A CA 1
ATOM 840 C C . ALA A 1 111 ? 15.701 0.564 -26.437 1.00 74.00 111 ALA A C 1
ATOM 842 O O . ALA A 1 111 ? 16.070 0.653 -27.605 1.00 74.00 111 ALA A O 1
ATOM 843 N N . ASP A 1 112 ? 16.376 -0.133 -25.521 1.00 71.75 112 ASP A N 1
ATOM 844 C CA . ASP A 1 112 ? 17.653 -0.805 -25.787 1.00 71.75 112 ASP A CA 1
ATOM 845 C C . ASP A 1 112 ? 17.518 -1.866 -26.893 1.00 71.75 112 ASP A C 1
ATOM 847 O O . ASP A 1 112 ? 18.345 -1.942 -27.804 1.00 71.75 112 ASP A O 1
ATOM 851 N N . ASP A 1 113 ? 16.442 -2.658 -26.876 1.00 72.19 113 ASP A N 1
ATOM 852 C CA . ASP A 1 113 ? 16.161 -3.663 -27.909 1.00 72.19 113 ASP A CA 1
ATOM 853 C C . ASP A 1 113 ? 15.795 -3.039 -29.266 1.00 72.19 113 ASP A C 1
ATOM 855 O O . ASP A 1 113 ? 16.031 -3.636 -30.322 1.00 72.19 113 ASP A O 1
ATOM 859 N N . ALA A 1 114 ? 15.181 -1.854 -29.271 1.00 68.19 114 ALA A N 1
ATOM 860 C CA . ALA A 1 114 ? 14.916 -1.099 -30.493 1.00 68.19 114 ALA A CA 1
ATOM 861 C C . ALA A 1 114 ? 16.207 -0.487 -31.057 1.00 68.19 114 ALA A C 1
ATOM 863 O O . ALA A 1 114 ? 16.448 -0.594 -32.261 1.00 68.19 114 ALA A O 1
ATOM 864 N N . SER A 1 115 ? 17.061 0.078 -30.196 1.00 67.88 115 SER A N 1
ATOM 865 C CA . SER A 1 115 ? 18.384 0.596 -30.554 1.00 67.88 115 SER A CA 1
ATOM 866 C C . SER A 1 115 ? 19.268 -0.502 -31.144 1.00 67.88 115 SER A C 1
ATOM 868 O O . SER A 1 115 ? 19.807 -0.319 -32.233 1.00 67.88 115 SER A O 1
ATOM 870 N N . LYS A 1 116 ? 19.356 -1.677 -30.502 1.00 69.00 116 LYS A N 1
ATOM 871 C CA . LYS A 1 116 ? 20.125 -2.828 -31.014 1.00 69.00 116 LYS A CA 1
ATOM 872 C C . LYS A 1 116 ? 19.655 -3.264 -32.397 1.00 69.00 116 LYS A C 1
ATOM 874 O O . LYS A 1 116 ? 20.468 -3.343 -33.310 1.00 69.00 116 LYS A O 1
ATOM 879 N N . ARG A 1 117 ? 18.344 -3.456 -32.587 1.00 67.12 117 ARG A N 1
ATOM 880 C CA . ARG A 1 117 ? 17.778 -3.820 -33.899 1.00 67.12 117 ARG A CA 1
ATOM 881 C C . ARG A 1 117 ? 18.029 -2.751 -34.962 1.00 67.12 117 ARG A C 1
ATOM 883 O O . ARG A 1 117 ? 18.314 -3.087 -36.107 1.00 67.12 117 ARG A O 1
ATOM 890 N N . GLY A 1 118 ? 17.941 -1.472 -34.595 1.00 57.41 118 GLY A N 1
ATOM 891 C CA . GLY A 1 118 ? 18.249 -0.357 -35.491 1.00 57.41 118 GLY A CA 1
ATOM 892 C C . GLY A 1 118 ? 19.720 -0.330 -35.912 1.00 57.41 118 GLY A C 1
ATOM 893 O O . GLY A 1 118 ? 20.017 -0.135 -37.088 1.00 57.41 118 GLY A O 1
ATOM 894 N N . VAL A 1 119 ? 20.636 -0.584 -34.975 1.00 63.34 119 VAL A N 1
ATOM 895 C CA . VAL A 1 119 ? 22.079 -0.671 -35.240 1.00 63.34 119 VAL A CA 1
ATOM 896 C C . VAL A 1 119 ? 22.426 -1.913 -36.060 1.00 63.34 119 VAL A C 1
ATOM 898 O O . VAL A 1 119 ? 23.203 -1.801 -36.998 1.00 63.34 119 VAL A O 1
ATOM 901 N N . GLU A 1 120 ? 21.840 -3.077 -35.782 1.00 59.19 120 GLU A N 1
ATOM 902 C CA . GLU A 1 120 ? 22.044 -4.303 -36.571 1.00 59.19 120 GLU A CA 1
ATOM 903 C C . GLU A 1 120 ? 21.536 -4.154 -38.013 1.00 59.19 120 GLU A C 1
ATOM 905 O O . GLU A 1 120 ? 22.202 -4.589 -38.957 1.00 59.19 120 GLU A O 1
ATOM 910 N N . ALA A 1 121 ? 20.395 -3.480 -38.199 1.00 57.09 121 ALA A N 1
ATOM 911 C CA . ALA A 1 121 ? 19.852 -3.157 -39.515 1.00 57.09 121 ALA A CA 1
ATOM 912 C C . ALA A 1 121 ? 20.707 -2.119 -40.268 1.00 57.09 121 ALA A C 1
ATOM 914 O O . ALA A 1 121 ? 20.882 -2.235 -41.478 1.00 57.09 121 ALA A O 1
ATOM 915 N N . ALA A 1 122 ? 21.271 -1.127 -39.571 1.00 57.25 122 ALA A N 1
ATOM 916 C CA . ALA A 1 122 ? 22.163 -0.126 -40.165 1.00 57.25 122 ALA A CA 1
ATOM 917 C C . ALA A 1 122 ? 23.589 -0.659 -40.420 1.00 57.25 122 ALA A C 1
ATOM 919 O O . ALA A 1 122 ? 24.255 -0.229 -41.360 1.00 57.25 122 ALA A O 1
ATOM 920 N N . GLY A 1 123 ? 24.052 -1.597 -39.591 1.00 50.38 123 GLY A N 1
ATOM 921 C CA . GLY A 1 123 ? 25.350 -2.269 -39.667 1.00 50.38 123 GLY A CA 1
ATOM 922 C C . GLY A 1 123 ? 25.380 -3.468 -40.616 1.00 50.38 123 GLY A C 1
ATOM 923 O O . GLY A 1 123 ? 26.460 -3.976 -40.904 1.00 50.38 123 GLY A O 1
ATOM 924 N N . SER A 1 124 ? 24.223 -3.871 -41.149 1.00 47.69 124 SER A N 1
ATOM 925 C CA . SER A 1 124 ? 24.100 -4.813 -42.265 1.00 47.69 124 SER A CA 1
ATOM 926 C C . SER A 1 124 ? 23.704 -4.084 -43.559 1.00 47.69 124 SER A C 1
ATOM 928 O O . SER A 1 124 ? 22.616 -4.328 -44.087 1.00 47.69 124 SER A O 1
ATOM 930 N N . PRO A 1 125 ? 24.544 -3.191 -44.127 1.00 47.44 125 PRO A N 1
ATOM 931 C CA . PRO A 1 125 ? 24.396 -2.867 -45.531 1.00 47.44 125 PRO A CA 1
ATOM 932 C C . PRO A 1 125 ? 24.706 -4.155 -46.287 1.00 47.44 125 PRO A C 1
ATOM 934 O O . PRO A 1 125 ? 25.812 -4.691 -46.206 1.00 47.44 125 PRO A O 1
ATOM 937 N N . HIS A 1 126 ? 23.699 -4.690 -46.971 1.00 44.12 126 HIS A N 1
ATOM 938 C CA . HIS A 1 126 ? 23.879 -5.793 -47.892 1.00 44.12 126 HIS A CA 1
ATOM 939 C C . HIS A 1 126 ? 25.139 -5.567 -48.729 1.00 44.12 126 HIS A C 1
ATOM 941 O O . HIS A 1 126 ? 25.252 -4.615 -49.499 1.00 44.12 126 HIS A O 1
ATOM 947 N N . THR A 1 127 ? 26.068 -6.504 -48.580 1.00 48.03 127 THR A N 1
ATOM 948 C CA . THR A 1 127 ? 26.929 -6.983 -49.650 1.00 48.03 127 THR A CA 1
ATOM 949 C C . THR A 1 127 ? 26.005 -7.427 -50.792 1.00 48.03 127 THR A C 1
ATOM 951 O O . THR A 1 127 ? 25.535 -8.559 -50.835 1.00 48.03 127 THR A O 1
ATOM 954 N N . ALA A 1 128 ? 25.622 -6.477 -51.632 1.00 39.16 128 ALA A N 1
ATOM 955 C CA . ALA A 1 128 ? 24.969 -6.624 -52.927 1.00 39.16 128 ALA A CA 1
ATOM 956 C C . ALA A 1 128 ? 25.159 -5.246 -53.580 1.00 39.16 128 ALA A C 1
ATOM 958 O O . ALA A 1 128 ? 24.645 -4.260 -53.063 1.00 39.16 128 ALA A O 1
ATOM 959 N N . ILE A 1 129 ? 25.942 -5.049 -54.635 1.00 38.56 129 ILE A N 1
ATOM 960 C CA . ILE A 1 129 ? 26.340 -5.878 -55.779 1.00 38.56 129 ILE A CA 1
ATOM 961 C C . ILE A 1 129 ? 27.773 -5.474 -56.145 1.00 38.56 129 ILE A C 1
ATOM 963 O O . ILE A 1 129 ? 28.065 -4.261 -56.037 1.00 38.56 129 ILE A O 1
#

Radius of gyration: 30.85 Å; chains: 1; bounding box: 52×31×104 Å

Foldseek 3Di:
DDDDDDDDDPDPPPPPPPCDPLPPDPLVVLVVVLVVLVVVLVVLVVVLQLVVLVVPQDDLVVQPPPPVSNVVSVVSVVVSNVVSVVSVVVSVVSVVVSVVSVVVSVVSVVVVVVVVVVCVVVVCPDPDD

Sequence (129 aa):
MAPKAPGGGSYPNNLPTAGGKEIAIQHDVLDDIVKKLDADLKKLRDERWSNQITDATPPEAAMGNYKAGQGLYSTVVAARDQIGGTFDQFLTAYEQVIEAIRASNKSHRNADDASKRGVEAAGSPHTAI

Organism: NCBI:txid453573

Secondary structure (DSSP, 8-state):
----PPP-----S-SPPS-S------HHHHHHHHHHHHHHHHHHHHHTHHHHHHHTSPPGGGGTT-HHHHHHHHHHHHHHHHHHHHHHHHHHHHHHHHHHHHHHHHHHHHHHHHHHHHHHHHH------